Protein AF-A0A7W3TEX0-F1 (afdb_monomer)

Struct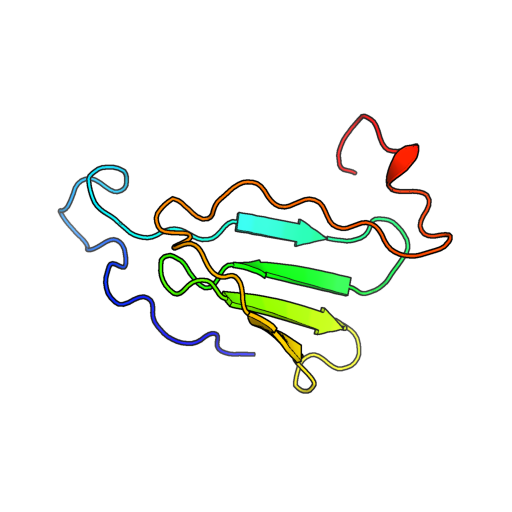ure (mmCIF, N/CA/C/O backbone):
data_AF-A0A7W3TEX0-F1
#
_entry.id   AF-A0A7W3TEX0-F1
#
loop_
_atom_site.group_PDB
_atom_site.id
_atom_site.type_symbol
_atom_site.label_atom_id
_atom_site.label_alt_id
_atom_site.label_comp_id
_atom_site.label_asym_id
_atom_site.label_entity_id
_atom_site.label_seq_id
_atom_site.pdbx_PDB_ins_code
_atom_site.Cartn_x
_atom_site.Cartn_y
_atom_site.Cartn_z
_atom_site.occupancy
_atom_site.B_iso_or_equiv
_atom_site.auth_seq_id
_atom_site.auth_comp_id
_atom_site.auth_asym_id
_atom_site.auth_atom_id
_atom_site.pdbx_PDB_model_num
ATOM 1 N N . ILE A 1 1 ? 10.140 -7.423 7.912 1.00 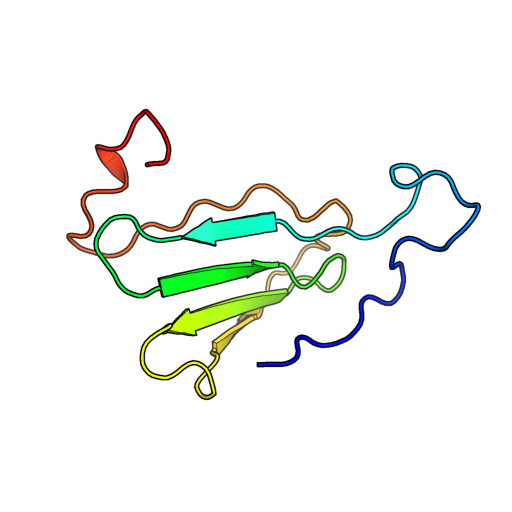83.75 1 ILE A N 1
ATOM 2 C CA . ILE A 1 1 ? 9.947 -8.317 6.749 1.00 83.75 1 ILE A CA 1
ATOM 3 C C . ILE A 1 1 ? 10.541 -7.733 5.477 1.00 83.75 1 ILE A C 1
ATOM 5 O O . ILE A 1 1 ? 10.384 -6.535 5.249 1.00 83.75 1 ILE A O 1
ATOM 9 N N . PRO A 1 2 ? 11.215 -8.537 4.644 1.00 89.25 2 PRO A N 1
ATOM 10 C CA . PRO A 1 2 ? 11.589 -8.112 3.304 1.00 89.25 2 PRO A CA 1
ATOM 11 C C . PRO A 1 2 ? 10.348 -8.054 2.404 1.00 89.25 2 PRO A C 1
ATOM 13 O O . PRO A 1 2 ? 9.525 -8.972 2.377 1.00 89.25 2 PRO A O 1
ATOM 16 N N . LEU A 1 3 ? 10.216 -6.965 1.650 1.00 89.25 3 LEU A N 1
ATOM 17 C CA . LEU A 1 3 ? 9.201 -6.851 0.608 1.00 89.25 3 LEU A CA 1
ATOM 18 C C . LEU A 1 3 ? 9.779 -7.336 -0.731 1.00 89.25 3 LEU A C 1
ATOM 20 O O . LEU A 1 3 ? 10.966 -7.118 -0.982 1.00 89.25 3 LEU A O 1
ATOM 24 N N . PRO A 1 4 ? 8.967 -7.951 -1.614 1.00 91.62 4 PRO A N 1
ATOM 25 C CA . PRO A 1 4 ? 9.428 -8.366 -2.937 1.00 91.62 4 PRO A CA 1
ATOM 26 C C . PRO A 1 4 ? 10.012 -7.189 -3.721 1.00 91.62 4 PRO A C 1
ATOM 28 O O . PRO A 1 4 ? 9.493 -6.077 -3.618 1.00 91.62 4 PRO A O 1
ATOM 31 N N . ALA A 1 5 ? 11.056 -7.421 -4.517 1.00 91.81 5 ALA A N 1
ATOM 32 C CA . ALA A 1 5 ? 11.652 -6.378 -5.349 1.00 91.81 5 ALA A CA 1
ATOM 33 C C . ALA A 1 5 ? 10.640 -5.800 -6.359 1.00 91.81 5 ALA A C 1
ATOM 35 O O . ALA A 1 5 ? 9.748 -6.506 -6.833 1.00 91.81 5 ALA A O 1
ATOM 36 N N . MET A 1 6 ? 10.796 -4.515 -6.691 1.00 92.00 6 MET A N 1
ATOM 37 C CA . MET A 1 6 ? 10.052 -3.873 -7.780 1.00 92.00 6 MET A CA 1
ATOM 38 C C . MET A 1 6 ? 10.818 -4.082 -9.090 1.00 92.00 6 MET A C 1
ATOM 40 O O . MET A 1 6 ? 12.020 -3.818 -9.138 1.00 92.00 6 MET A O 1
ATOM 44 N N . ALA A 1 7 ? 10.138 -4.527 -10.149 1.00 91.69 7 ALA A N 1
ATOM 45 C CA . ALA A 1 7 ? 10.734 -4.714 -11.472 1.00 91.69 7 ALA A CA 1
ATOM 46 C C . ALA A 1 7 ? 11.294 -3.394 -12.040 1.00 91.69 7 ALA A C 1
ATOM 48 O O . ALA A 1 7 ? 12.381 -3.363 -12.619 1.00 91.69 7 ALA A O 1
ATOM 49 N N . GLY A 1 8 ? 10.576 -2.293 -11.809 1.00 90.44 8 GLY A N 1
ATOM 50 C CA . GLY A 1 8 ? 10.939 -0.935 -12.212 1.00 90.44 8 GLY A CA 1
ATOM 51 C C . GLY A 1 8 ? 11.516 -0.086 -11.079 1.00 90.44 8 GLY A C 1
ATOM 52 O O . GLY A 1 8 ? 11.258 1.112 -11.050 1.00 90.44 8 GLY A O 1
ATOM 53 N N . ALA A 1 9 ? 12.232 -0.670 -10.111 1.00 90.00 9 ALA A N 1
ATOM 54 C CA . ALA A 1 9 ? 12.773 0.091 -8.979 1.00 90.00 9 ALA A CA 1
ATOM 55 C C . ALA A 1 9 ? 13.683 1.264 -9.417 1.00 90.00 9 ALA A C 1
ATOM 57 O O . ALA A 1 9 ? 14.417 1.119 -10.403 1.00 90.00 9 ALA A O 1
ATOM 58 N N . PRO A 1 10 ? 13.724 2.382 -8.659 1.00 87.38 10 PRO A N 1
ATOM 59 C CA . PRO A 1 10 ? 14.683 3.456 -8.892 1.00 87.38 10 PRO A CA 1
ATOM 60 C C . PRO A 1 10 ? 16.120 2.929 -8.888 1.00 87.38 10 PRO A C 1
ATOM 62 O O . PRO A 1 10 ? 16.500 2.120 -8.037 1.00 87.38 10 PRO A O 1
ATOM 65 N N . ARG A 1 11 ? 16.931 3.403 -9.837 1.00 88.12 11 ARG A N 1
ATOM 66 C CA . ARG A 1 11 ? 18.331 2.993 -9.998 1.00 88.12 11 ARG A CA 1
ATOM 67 C C . ARG A 1 11 ? 19.266 4.164 -9.744 1.00 88.12 11 ARG A C 1
ATOM 69 O O . ARG A 1 11 ? 18.947 5.316 -10.031 1.00 88.12 11 ARG A O 1
ATOM 76 N N . ARG A 1 12 ? 20.452 3.858 -9.221 1.00 88.00 12 ARG A N 1
ATOM 77 C CA . ARG A 1 12 ? 21.493 4.858 -8.972 1.00 88.00 12 ARG A CA 1
ATOM 78 C C . ARG A 1 12 ? 21.891 5.530 -10.292 1.00 88.00 12 ARG A C 1
ATOM 80 O O . ARG A 1 12 ? 22.114 4.840 -11.279 1.00 88.00 12 ARG A O 1
ATOM 87 N N . GLY A 1 13 ? 21.984 6.860 -10.296 1.00 88.88 13 GLY A N 1
ATOM 88 C CA . GLY A 1 13 ? 22.319 7.639 -11.495 1.00 88.88 13 GLY A CA 1
ATOM 89 C C . GLY A 1 13 ? 21.159 7.863 -12.474 1.00 88.88 13 GLY A C 1
ATOM 90 O O . GLY A 1 13 ? 21.357 8.544 -13.472 1.00 88.88 13 GLY A O 1
ATOM 91 N N . GLY A 1 14 ? 19.965 7.329 -12.193 1.00 85.75 14 GLY A N 1
ATOM 92 C CA . GLY A 1 14 ? 18.736 7.641 -12.923 1.00 85.75 14 GLY A CA 1
ATOM 93 C C . GLY A 1 14 ? 17.866 8.651 -12.177 1.00 85.75 14 GLY A C 1
ATOM 94 O O . GLY A 1 14 ? 17.939 8.774 -10.952 1.00 85.75 14 GLY A O 1
ATOM 95 N N . THR A 1 15 ? 17.017 9.357 -12.918 1.00 83.44 15 THR A N 1
ATOM 96 C CA . THR A 1 15 ? 16.031 10.279 -12.352 1.00 83.44 15 THR A CA 1
ATOM 97 C C . THR A 1 15 ? 14.962 9.488 -11.581 1.00 83.44 15 THR A C 1
ATOM 99 O O . THR A 1 15 ? 14.287 8.651 -12.177 1.00 83.44 15 THR A O 1
ATOM 102 N N . PRO A 1 16 ? 14.760 9.716 -10.269 1.00 79.12 16 PRO A N 1
ATOM 103 C CA . PRO A 1 16 ? 13.960 8.824 -9.422 1.00 79.12 16 PRO A CA 1
ATOM 104 C C . PRO A 1 16 ? 12.442 9.027 -9.545 1.00 79.12 16 PRO A C 1
ATOM 106 O O . PRO A 1 16 ? 11.677 8.485 -8.743 1.00 79.12 16 PRO A O 1
ATOM 109 N N . TRP A 1 17 ? 11.990 9.803 -10.529 1.00 78.44 17 TRP A N 1
ATOM 110 C CA . TRP A 1 17 ? 10.574 10.046 -10.774 1.00 78.44 17 TRP A CA 1
ATOM 111 C C . TRP A 1 17 ? 10.097 9.733 -12.192 1.00 78.44 17 TRP A C 1
ATOM 113 O O . TRP A 1 17 ? 8.891 9.685 -12.391 1.00 78.44 17 TRP A O 1
ATOM 123 N N . ASP A 1 18 ? 10.976 9.468 -13.154 1.00 82.12 18 ASP A N 1
ATOM 124 C CA . ASP A 1 18 ? 10.545 9.236 -14.536 1.00 82.12 18 ASP A CA 1
ATOM 125 C C . ASP A 1 18 ? 10.526 7.740 -14.870 1.00 82.12 18 ASP A C 1
ATOM 127 O O . ASP A 1 18 ? 11.560 7.074 -14.796 1.00 82.12 18 ASP A O 1
ATOM 131 N N . GLY A 1 19 ? 9.343 7.199 -15.178 1.00 82.12 19 GLY A N 1
ATOM 132 C CA . GLY A 1 19 ? 9.160 5.799 -15.580 1.00 82.12 19 GLY A CA 1
ATOM 133 C C . GLY A 1 19 ? 9.570 4.752 -14.534 1.00 82.12 19 GLY A C 1
ATOM 134 O O . GLY A 1 19 ? 9.831 3.602 -14.891 1.00 82.12 19 GLY A O 1
ATOM 135 N N . VAL A 1 20 ? 9.662 5.130 -13.253 1.00 89.19 20 VAL A N 1
ATOM 136 C CA . VAL A 1 20 ? 10.077 4.235 -12.160 1.00 89.19 20 VAL A CA 1
ATOM 137 C C . VAL A 1 20 ? 8.915 3.853 -11.254 1.00 89.19 20 VAL A C 1
ATOM 139 O O . VAL A 1 20 ? 8.083 4.679 -10.886 1.00 89.19 20 VAL A O 1
ATOM 142 N N . GLN A 1 21 ? 8.922 2.598 -10.811 1.00 91.94 21 GLN A N 1
ATOM 143 C CA . GLN A 1 21 ? 7.974 2.089 -9.833 1.00 91.94 21 GLN A CA 1
ATOM 144 C C . GLN A 1 21 ? 8.256 2.654 -8.439 1.00 91.94 21 GLN A C 1
ATOM 146 O O . GLN A 1 21 ? 9.406 2.712 -7.991 1.00 91.94 21 GLN A O 1
ATOM 151 N N . ARG A 1 22 ? 7.196 3.014 -7.714 1.00 90.88 22 ARG A N 1
ATOM 152 C CA . ARG A 1 22 ? 7.252 3.497 -6.330 1.00 90.88 22 ARG A CA 1
ATOM 153 C C . ARG A 1 22 ? 6.261 2.751 -5.448 1.00 90.88 22 ARG A C 1
ATOM 155 O O . ARG A 1 22 ? 5.400 2.014 -5.918 1.00 90.88 22 ARG A O 1
ATOM 162 N N . ARG A 1 23 ? 6.392 2.953 -4.138 1.00 93.06 23 ARG A N 1
ATOM 163 C CA . ARG A 1 23 ? 5.450 2.438 -3.143 1.00 93.06 23 ARG A CA 1
ATOM 164 C C . ARG A 1 23 ? 4.757 3.591 -2.451 1.00 93.06 23 ARG A C 1
ATOM 166 O O . ARG A 1 23 ? 5.396 4.575 -2.090 1.00 93.06 23 ARG A O 1
ATOM 173 N N . ALA A 1 24 ? 3.474 3.408 -2.215 1.00 92.38 24 ALA A N 1
ATOM 174 C CA . ALA A 1 24 ? 2.730 4.149 -1.221 1.00 92.38 24 ALA A CA 1
ATOM 175 C C . ALA A 1 24 ? 2.657 3.304 0.053 1.00 92.38 24 ALA A C 1
ATOM 177 O O . ALA A 1 24 ? 2.663 2.069 -0.004 1.00 92.38 24 ALA A O 1
ATOM 178 N N . ILE A 1 25 ? 2.590 3.982 1.194 1.00 93.19 25 ILE A N 1
ATOM 179 C CA . ILE A 1 25 ? 2.428 3.372 2.510 1.00 93.19 25 ILE A CA 1
ATOM 180 C C . ILE A 1 25 ? 1.288 4.107 3.209 1.00 93.19 25 ILE A C 1
ATOM 182 O O . ILE A 1 25 ? 1.246 5.335 3.174 1.00 93.19 25 ILE A O 1
ATOM 186 N N . ALA A 1 26 ? 0.384 3.365 3.840 1.00 91.88 26 ALA A N 1
ATOM 187 C CA . ALA A 1 26 ? -0.646 3.909 4.717 1.00 91.88 26 ALA A CA 1
ATOM 188 C C . ALA A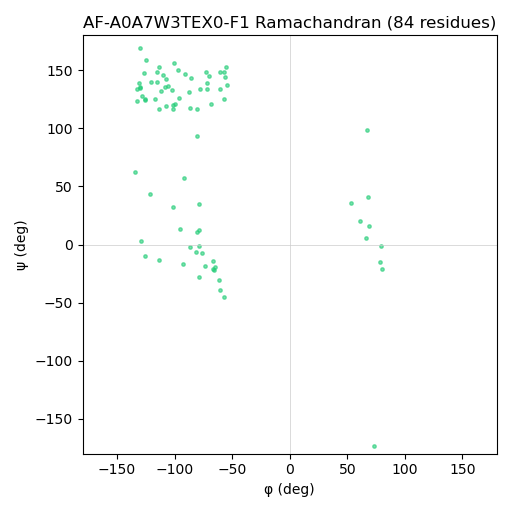 1 26 ? -0.692 3.094 6.011 1.00 91.88 26 ALA A C 1
ATOM 190 O O . ALA A 1 26 ? -0.691 1.865 5.969 1.00 91.88 26 ALA A O 1
ATOM 191 N N . ALA A 1 27 ? -0.732 3.771 7.153 1.00 90.38 27 ALA A N 1
ATOM 192 C CA . ALA A 1 27 ? -0.882 3.148 8.461 1.00 90.38 27 ALA A CA 1
ATOM 193 C C . ALA A 1 27 ? -2.267 3.470 9.027 1.00 90.38 27 ALA A C 1
ATOM 195 O O . ALA A 1 27 ? -2.802 4.548 8.774 1.00 90.38 27 ALA A O 1
ATOM 196 N N . SER A 1 28 ? -2.847 2.532 9.774 1.00 87.81 28 SER A N 1
ATOM 197 C CA . SER A 1 28 ? -4.069 2.801 10.531 1.00 87.81 28 SER A CA 1
ATOM 198 C C . SER A 1 28 ? -3.703 3.584 11.799 1.00 87.81 28 SER A C 1
ATOM 200 O O . SER A 1 28 ? -2.773 3.180 12.499 1.00 87.81 28 SER A O 1
ATOM 202 N N . PRO A 1 29 ? -4.428 4.662 12.140 1.00 81.81 29 PRO A N 1
ATOM 203 C CA . PRO A 1 29 ? -4.122 5.477 13.316 1.00 81.81 29 PRO A CA 1
ATOM 204 C C . PRO A 1 29 ? -4.499 4.803 14.645 1.00 81.81 29 PRO A C 1
ATOM 206 O O . PRO A 1 29 ? -3.994 5.186 15.697 1.00 81.81 29 PRO A O 1
ATOM 209 N N . ALA A 1 30 ? -5.365 3.781 14.632 1.00 83.12 30 ALA A N 1
ATOM 210 C CA . ALA A 1 30 ? -5.807 3.096 15.854 1.00 83.12 30 ALA A CA 1
ATOM 211 C C . ALA A 1 30 ? -5.683 1.567 15.810 1.00 83.12 30 ALA A C 1
ATOM 213 O O . ALA A 1 30 ? -6.083 0.880 16.754 1.00 83.12 30 ALA A O 1
ATOM 214 N N . ARG A 1 31 ? -5.137 1.004 14.728 1.00 87.81 31 ARG A N 1
ATOM 215 C CA . ARG A 1 31 ? -4.831 -0.428 14.616 1.00 87.81 31 ARG A CA 1
ATOM 216 C C . ARG A 1 31 ? -3.369 -0.618 14.260 1.00 87.81 31 ARG A C 1
ATOM 218 O O . ARG A 1 31 ? -2.733 0.241 13.668 1.00 87.81 31 ARG A O 1
ATOM 225 N N . HIS A 1 32 ? -2.858 -1.806 14.543 1.00 91.19 32 HIS A N 1
ATOM 226 C CA . HIS A 1 32 ? -1.489 -2.199 14.219 1.00 91.19 32 HIS A CA 1
ATOM 227 C C . HIS A 1 32 ? -1.320 -2.585 12.743 1.00 91.19 32 HIS A C 1
ATOM 229 O O . HIS A 1 32 ? -0.571 -3.500 12.434 1.00 91.19 32 HIS A O 1
ATOM 235 N N . LEU A 1 33 ? -2.035 -1.934 11.826 1.00 92.44 33 LEU A N 1
ATOM 236 C CA . LEU A 1 33 ? -2.058 -2.305 10.414 1.00 92.44 33 LEU A CA 1
ATOM 237 C C . LEU A 1 33 ? -1.297 -1.290 9.564 1.00 92.44 33 LEU A C 1
ATOM 239 O O . LEU A 1 33 ? -1.486 -0.081 9.706 1.00 92.44 33 LEU A O 1
ATOM 243 N N . VAL A 1 34 ? -0.487 -1.802 8.640 1.00 93.81 34 VAL A N 1
ATOM 244 C CA . VAL A 1 34 ? 0.206 -1.026 7.607 1.00 93.81 34 VAL A CA 1
ATOM 245 C C . VAL A 1 34 ? -0.070 -1.651 6.245 1.00 93.81 34 VAL A C 1
ATOM 247 O O . VAL A 1 34 ? 0.136 -2.846 6.046 1.00 93.81 34 VAL A O 1
ATOM 250 N N . ALA A 1 35 ? -0.519 -0.835 5.299 1.00 94.62 35 ALA A N 1
ATOM 251 C CA . ALA A 1 35 ? -0.696 -1.189 3.901 1.00 94.62 35 ALA A CA 1
ATOM 252 C C . ALA A 1 35 ? 0.462 -0.623 3.070 1.00 94.62 35 ALA A C 1
ATOM 254 O O . ALA A 1 35 ? 0.802 0.554 3.197 1.00 94.62 35 ALA A O 1
ATOM 255 N N . VAL A 1 36 ? 1.055 -1.443 2.202 1.00 95.31 36 VAL A N 1
ATOM 256 C CA . VAL A 1 36 ? 2.175 -1.059 1.332 1.00 95.31 36 VAL A CA 1
ATOM 257 C C . VAL A 1 36 ? 1.910 -1.525 -0.091 1.00 95.31 36 VAL A C 1
ATOM 259 O O . VAL A 1 36 ? 1.750 -2.722 -0.322 1.00 95.31 36 VAL A O 1
ATOM 262 N N . SER A 1 37 ? 1.921 -0.627 -1.075 1.00 95.12 37 SER A N 1
ATOM 263 C CA . SER A 1 37 ? 1.809 -1.062 -2.471 1.00 95.12 37 SER A CA 1
ATOM 264 C C . SER A 1 37 ? 3.095 -1.739 -2.960 1.00 95.12 37 SER A C 1
ATOM 266 O O . SER A 1 37 ? 4.209 -1.432 -2.520 1.00 95.12 37 SER A O 1
ATOM 268 N N . ARG A 1 38 ? 2.955 -2.704 -3.876 1.00 93.31 38 ARG A N 1
ATOM 269 C CA . ARG A 1 38 ? 4.079 -3.449 -4.472 1.00 93.31 38 ARG A CA 1
ATOM 270 C C . ARG A 1 38 ? 4.771 -2.691 -5.614 1.00 93.31 38 ARG A C 1
ATOM 272 O O . ARG A 1 38 ? 5.792 -3.164 -6.093 1.00 93.31 38 ARG A O 1
ATOM 279 N N . GLY A 1 39 ? 4.242 -1.538 -6.031 1.00 87.12 39 GLY A N 1
ATOM 280 C CA . GLY A 1 39 ? 4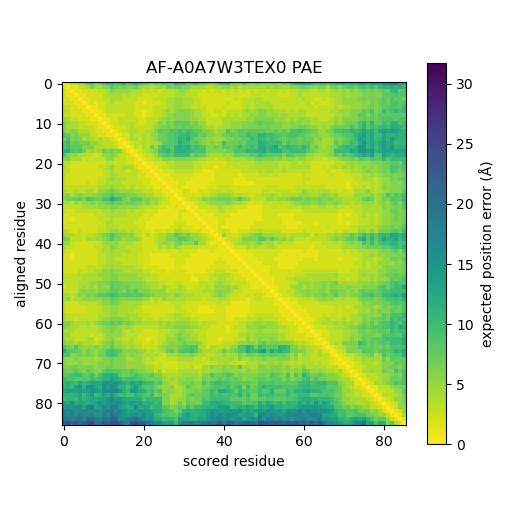.770 -0.721 -7.129 1.00 87.12 39 GLY A CA 1
ATOM 281 C C . GLY A 1 39 ? 4.637 -1.415 -8.482 1.00 87.12 39 GLY A C 1
ATOM 282 O O . GLY A 1 39 ? 5.414 -2.301 -8.800 1.00 87.12 39 GLY A O 1
ATOM 283 N N . GLY A 1 40 ? 3.614 -1.069 -9.256 1.00 86.75 40 GLY A N 1
ATOM 284 C CA . GLY A 1 40 ? 3.362 -1.570 -10.618 1.00 86.75 40 GLY A CA 1
ATOM 285 C C . GLY A 1 40 ? 2.748 -2.965 -10.747 1.00 86.75 40 GLY A C 1
ATOM 286 O O . GLY A 1 40 ? 2.193 -3.298 -11.782 1.00 86.75 40 GLY A O 1
ATOM 287 N N . HIS A 1 41 ? 2.744 -3.767 -9.683 1.00 90.75 41 HIS A N 1
ATOM 288 C CA . HIS A 1 41 ? 2.280 -5.164 -9.727 1.00 90.75 41 HIS A CA 1
ATOM 289 C C . HIS A 1 41 ? 0.811 -5.358 -9.310 1.00 90.75 41 HIS A C 1
ATOM 291 O O . HIS A 1 41 ? 0.429 -6.475 -8.975 1.00 90.75 41 HIS A O 1
ATOM 297 N N . GLY A 1 42 ? 0.017 -4.283 -9.216 1.00 92.50 42 GLY A N 1
ATOM 298 C CA . GLY A 1 42 ? -1.392 -4.367 -8.799 1.00 92.50 42 GLY A CA 1
ATOM 299 C C . GLY A 1 42 ? -1.593 -5.107 -7.472 1.00 92.50 42 GLY A C 1
ATOM 300 O O . GLY A 1 42 ? -2.523 -5.881 -7.322 1.00 92.50 42 GLY A O 1
ATOM 301 N N . THR A 1 43 ? -0.668 -4.961 -6.520 1.00 95.38 43 THR A N 1
ATOM 302 C CA . THR A 1 43 ? -0.720 -5.671 -5.232 1.00 95.38 43 THR A CA 1
ATOM 303 C C . THR A 1 43 ? -0.503 -4.693 -4.086 1.00 95.38 43 THR A C 1
ATOM 305 O O . THR A 1 43 ? 0.386 -3.836 -4.164 1.00 95.38 43 THR A O 1
ATOM 308 N N . VAL A 1 44 ? -1.262 -4.854 -3.005 1.00 95.31 44 VAL A N 1
ATOM 309 C CA . VAL A 1 44 ? -1.052 -4.187 -1.716 1.00 95.31 44 VAL A CA 1
ATOM 310 C C . VAL A 1 44 ? -0.760 -5.242 -0.654 1.00 95.31 44 VAL 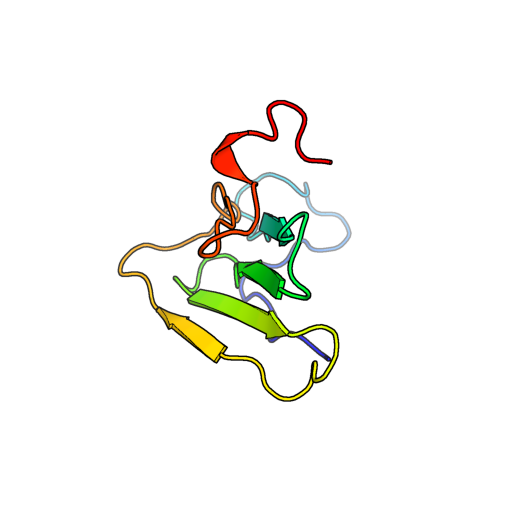A C 1
ATOM 312 O O . VAL A 1 44 ? -1.535 -6.172 -0.466 1.00 95.31 44 VAL A O 1
ATOM 315 N N . HIS A 1 45 ? 0.356 -5.092 0.050 1.00 95.75 45 HIS A N 1
ATOM 316 C CA . HIS A 1 45 ? 0.702 -5.899 1.213 1.00 95.75 45 HIS A CA 1
ATOM 317 C C . HIS A 1 45 ? 0.083 -5.263 2.456 1.00 95.75 45 HIS A C 1
ATOM 319 O O . HIS A 1 45 ? 0.443 -4.139 2.808 1.00 95.75 45 HIS A O 1
ATOM 325 N N . LEU A 1 46 ? -0.823 -5.970 3.121 1.00 95.06 46 LEU A N 1
ATOM 326 C CA . LEU A 1 46 ? -1.345 -5.605 4.431 1.00 95.06 46 LEU A CA 1
ATOM 327 C C . LEU A 1 46 ? -0.563 -6.363 5.508 1.00 95.06 46 LEU A C 1
ATOM 329 O O . LEU A 1 46 ? -0.455 -7.587 5.462 1.00 95.06 46 LEU A O 1
ATOM 333 N N . VAL A 1 47 ? -0.008 -5.636 6.471 1.00 95.31 47 VAL A N 1
ATOM 334 C CA . VAL A 1 47 ? 0.873 -6.169 7.516 1.00 95.31 47 VAL A CA 1
ATOM 335 C C . VAL A 1 47 ? 0.320 -5.776 8.881 1.00 95.31 47 VAL A C 1
ATOM 337 O O . VAL A 1 47 ? 0.130 -4.586 9.135 1.00 95.31 47 VAL A O 1
ATOM 340 N N . ASP A 1 48 ? 0.100 -6.751 9.769 1.00 93.62 48 ASP A N 1
ATOM 341 C CA . ASP A 1 48 ? -0.042 -6.474 11.203 1.00 93.62 48 ASP A CA 1
ATOM 342 C C . ASP A 1 48 ? 1.359 -6.312 11.803 1.00 93.62 48 ASP A C 1
ATOM 344 O O . ASP A 1 48 ? 2.154 -7.249 11.793 1.00 93.62 48 ASP A O 1
ATOM 348 N N . VAL A 1 49 ? 1.692 -5.127 12.316 1.00 92.38 49 VAL A N 1
ATOM 349 C CA . VAL A 1 49 ? 3.032 -4.840 12.852 1.00 92.38 49 VAL A CA 1
ATOM 350 C C . VAL A 1 49 ? 3.360 -5.642 14.113 1.00 92.38 49 VAL A C 1
ATOM 352 O O . VAL A 1 49 ? 4.529 -5.718 14.483 1.00 92.38 49 VAL A O 1
ATOM 355 N N . ARG A 1 50 ? 2.365 -6.261 14.761 1.00 94.06 50 ARG A N 1
ATOM 356 C CA . ARG A 1 50 ? 2.579 -7.190 15.885 1.00 94.06 50 ARG A CA 1
ATOM 357 C C . ARG A 1 50 ? 3.015 -8.575 15.417 1.00 94.06 50 ARG A C 1
ATOM 359 O O . ARG A 1 50 ? 3.720 -9.266 16.143 1.00 94.06 50 ARG A O 1
ATOM 366 N N . GLU A 1 51 ? 2.616 -8.968 14.211 1.00 93.75 51 GLU A N 1
ATOM 367 C CA . GLU A 1 51 ? 2.926 -10.262 13.599 1.00 93.75 51 GLU A CA 1
ATOM 368 C C . GLU A 1 51 ? 3.374 -10.046 12.144 1.00 93.75 51 GLU A C 1
ATOM 370 O O . GLU A 1 51 ? 2.719 -10.514 11.210 1.00 93.75 51 GLU A O 1
ATOM 375 N N . PRO A 1 52 ? 4.485 -9.323 11.910 1.00 88.88 52 PRO A N 1
ATOM 376 C CA . PRO A 1 52 ? 4.785 -8.780 10.589 1.00 88.88 52 PRO A CA 1
ATOM 377 C C . PRO A 1 52 ? 5.051 -9.865 9.538 1.00 88.88 52 PRO A C 1
ATOM 379 O O . PRO A 1 52 ? 4.860 -9.619 8.351 1.00 88.88 52 PRO A O 1
ATOM 382 N N . GLU A 1 53 ? 5.431 -11.077 9.953 1.00 89.94 53 GLU A N 1
ATOM 383 C CA . GLU A 1 53 ? 5.599 -12.237 9.067 1.00 89.94 53 GLU A CA 1
ATOM 384 C C . GLU A 1 53 ? 4.270 -12.730 8.453 1.00 89.94 53 GLU A C 1
ATOM 386 O O . GLU A 1 53 ? 4.275 -13.367 7.400 1.00 89.94 53 GLU A O 1
ATOM 391 N N . ARG A 1 54 ? 3.116 -12.399 9.054 1.00 87.75 54 ARG A N 1
ATOM 392 C CA . ARG A 1 54 ? 1.771 -12.753 8.563 1.00 87.75 54 ARG A CA 1
ATOM 393 C C . ARG A 1 54 ? 1.184 -11.672 7.655 1.00 87.75 54 ARG A C 1
ATOM 395 O O . ARG A 1 54 ? 0.104 -11.139 7.909 1.00 87.75 54 ARG A O 1
ATOM 402 N N . ARG A 1 55 ? 1.893 -11.339 6.577 1.00 92.44 55 ARG A N 1
ATOM 403 C CA . ARG A 1 55 ? 1.364 -10.408 5.570 1.00 92.44 55 ARG A CA 1
ATOM 404 C C . ARG A 1 55 ? 0.221 -11.039 4.768 1.00 92.44 55 ARG A C 1
ATOM 406 O O . ARG A 1 55 ? 0.277 -12.219 4.427 1.00 92.44 55 ARG A O 1
ATOM 413 N N . VAL A 1 56 ? -0.761 -10.226 4.401 1.00 94.69 56 VAL A N 1
ATOM 414 C CA . VAL A 1 56 ? -1.837 -10.577 3.466 1.00 94.69 56 VAL A CA 1
ATOM 415 C C . VAL A 1 56 ? -1.656 -9.764 2.190 1.00 94.69 56 VAL A C 1
ATOM 417 O O . VAL A 1 56 ? -1.460 -8.552 2.252 1.00 94.69 56 VAL A O 1
ATOM 420 N N . ASP A 1 57 ? -1.735 -10.420 1.035 1.00 94.94 57 ASP A N 1
ATOM 421 C CA . ASP A 1 57 ? -1.604 -9.765 -0.266 1.00 94.94 57 ASP A CA 1
ATOM 422 C C . ASP A 1 57 ? -3.000 -9.519 -0.862 1.00 94.94 57 ASP A C 1
ATOM 424 O O . ASP A 1 57 ? -3.775 -10.450 -1.073 1.00 94.94 57 ASP A O 1
ATOM 428 N N . LEU A 1 58 ? -3.320 -8.252 -1.125 1.00 94.06 58 LEU A N 1
ATOM 429 C CA . LEU A 1 58 ? -4.555 -7.814 -1.773 1.00 94.06 58 LEU A CA 1
ATOM 430 C C . LEU A 1 58 ? -4.259 -7.503 -3.242 1.00 94.06 58 LEU A C 1
ATOM 432 O O . LEU A 1 58 ? -3.432 -6.635 -3.532 1.00 94.06 58 LEU A O 1
ATOM 436 N N . ALA A 1 59 ? -4.919 -8.209 -4.159 1.00 94.62 59 ALA A N 1
ATOM 437 C CA . ALA A 1 59 ? -4.784 -7.992 -5.597 1.00 94.62 59 ALA A CA 1
ATOM 438 C C . ALA A 1 59 ? -5.73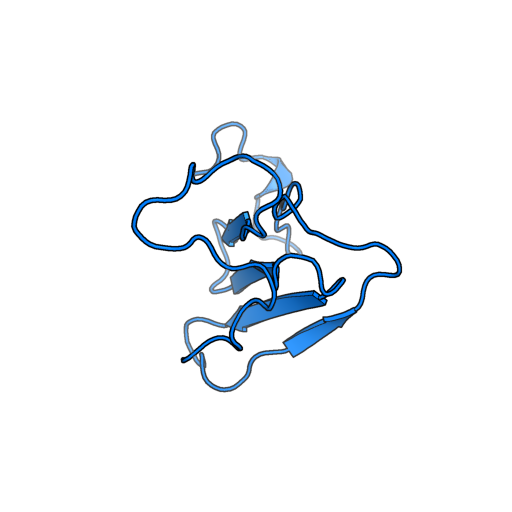3 -6.888 -6.087 1.00 94.62 59 ALA A C 1
ATOM 440 O O . ALA A 1 59 ? -6.863 -6.774 -5.615 1.00 94.62 59 ALA A O 1
ATOM 441 N N . LEU A 1 60 ? -5.259 -6.095 -7.041 1.00 91.31 60 LEU A N 1
ATOM 442 C CA . LEU A 1 60 ? -5.998 -5.065 -7.759 1.00 91.31 60 LEU A CA 1
ATOM 443 C C . LEU A 1 60 ? -5.849 -5.311 -9.261 1.00 91.31 60 LEU A C 1
ATOM 445 O O . LEU A 1 60 ? -4.778 -5.700 -9.727 1.00 91.31 60 LEU A O 1
ATOM 449 N N . ASP A 1 61 ? -6.886 -4.978 -10.023 1.00 92.19 61 ASP A N 1
ATOM 450 C CA . ASP A 1 61 ? -6.909 -5.186 -11.478 1.00 92.19 61 ASP A CA 1
ATOM 451 C C . ASP A 1 61 ? -6.121 -4.121 -12.258 1.00 92.19 61 ASP A C 1
ATOM 453 O O . ASP A 1 61 ? -6.021 -4.166 -13.483 1.00 92.19 61 ASP A O 1
ATOM 457 N N . THR A 1 62 ? -5.550 -3.142 -11.553 1.00 88.12 62 THR A N 1
ATOM 458 C CA . THR A 1 62 ? -4.796 -2.034 -12.141 1.00 88.12 62 THR A CA 1
ATOM 459 C C . THR A 1 62 ? -3.358 -2.007 -11.626 1.00 88.12 62 THR A C 1
ATOM 461 O O . THR A 1 62 ? -3.142 -2.161 -10.417 1.00 88.12 62 THR A O 1
ATOM 464 N N . PRO A 1 63 ? -2.367 -1.714 -12.488 1.00 90.12 63 PRO A N 1
ATOM 465 C CA . PRO A 1 63 ? -1.007 -1.418 -12.051 1.00 90.12 63 PRO A CA 1
ATOM 466 C C . PRO A 1 63 ? -0.953 -0.274 -11.027 1.00 90.12 63 PRO A C 1
ATOM 468 O O . PRO A 1 63 ? -1.796 0.621 -11.007 1.00 90.12 63 PRO A O 1
ATOM 471 N N . LEU A 1 64 ? 0.075 -0.292 -10.177 1.00 89.75 64 LEU A N 1
ATOM 472 C CA . LEU A 1 64 ? 0.341 0.738 -9.163 1.00 89.75 64 LEU A CA 1
ATOM 473 C C . LEU A 1 64 ? 1.728 1.357 -9.377 1.00 89.75 64 LEU A C 1
ATOM 475 O O . LEU A 1 64 ? 2.506 1.418 -8.427 1.00 89.75 64 LEU A O 1
ATOM 479 N N . ASP A 1 65 ? 2.118 1.679 -10.614 1.00 87.19 65 ASP A N 1
ATOM 480 C CA . ASP A 1 65 ? 3.511 2.046 -10.937 1.00 87.19 65 ASP A CA 1
ATOM 481 C C . ASP A 1 65 ? 3.994 3.238 -10.111 1.00 87.19 65 ASP A C 1
ATOM 483 O O . ASP A 1 65 ? 5.006 3.153 -9.430 1.00 87.19 65 ASP A O 1
ATOM 487 N N . GLU A 1 66 ? 3.187 4.284 -9.992 1.00 86.44 66 GLU A N 1
ATOM 488 C CA . GLU A 1 66 ? 3.498 5.453 -9.158 1.00 86.44 66 GLU A CA 1
ATOM 489 C C . GLU A 1 66 ? 3.242 5.219 -7.651 1.00 86.44 66 GLU A C 1
ATOM 491 O O . GLU A 1 66 ? 3.173 6.159 -6.862 1.00 86.44 66 GLU A O 1
ATOM 496 N N . GLY A 1 67 ? 3.037 3.969 -7.232 1.00 80.69 67 GLY A N 1
ATOM 497 C CA . GLY A 1 67 ? 2.635 3.573 -5.881 1.00 80.69 67 GLY A CA 1
ATOM 498 C C . GLY A 1 67 ? 1.138 3.725 -5.596 1.00 80.69 67 GLY A C 1
ATOM 499 O O . GLY A 1 67 ? 0.631 3.032 -4.710 1.00 80.69 67 GLY A O 1
ATOM 500 N N . GLY A 1 68 ? 0.431 4.559 -6.364 1.00 81.31 68 GLY A N 1
ATOM 501 C CA . GLY A 1 68 ? -0.977 4.898 -6.153 1.00 81.31 68 GLY A CA 1
ATOM 502 C C . GLY A 1 68 ? -1.194 5.824 -4.950 1.00 81.31 68 GLY A C 1
ATOM 503 O O . GLY A 1 68 ? -0.249 6.311 -4.333 1.00 81.31 68 GLY A O 1
ATOM 504 N N . ARG A 1 69 ? -2.461 6.076 -4.603 1.00 82.19 69 ARG A N 1
ATOM 505 C CA . ARG A 1 69 ? -2.838 6.753 -3.351 1.00 82.19 69 ARG A CA 1
ATOM 506 C C . ARG A 1 69 ? -3.441 5.709 -2.422 1.00 82.19 69 ARG A C 1
ATOM 508 O O . ARG A 1 69 ? -4.443 5.098 -2.779 1.00 82.19 69 ARG A O 1
ATOM 515 N N . LEU A 1 70 ? -2.826 5.498 -1.262 1.00 86.50 70 LEU A N 1
ATOM 516 C CA . LEU A 1 70 ? -3.336 4.573 -0.255 1.00 86.50 70 LEU A CA 1
ATOM 517 C C . LEU A 1 70 ? -3.938 5.343 0.912 1.00 86.50 70 LEU A C 1
ATOM 519 O O . LEU A 1 70 ? -3.343 6.290 1.418 1.00 86.50 70 LEU A O 1
ATOM 523 N N . PHE A 1 71 ? -5.096 4.870 1.353 1.00 82.69 71 PHE A N 1
ATOM 524 C CA . PHE A 1 71 ? -5.717 5.228 2.617 1.00 82.69 71 PHE A CA 1
ATOM 525 C C . PHE A 1 71 ? -6.080 3.923 3.308 1.00 82.69 71 PHE A C 1
ATOM 527 O O . PHE A 1 71 ? -6.599 3.010 2.663 1.00 82.69 71 PHE A O 1
ATOM 534 N N . LEU A 1 72 ? -5.780 3.820 4.598 1.00 83.56 72 LEU A N 1
ATOM 535 C CA . LEU A 1 72 ? -6.101 2.640 5.383 1.00 83.56 72 LEU A CA 1
ATOM 536 C C . LEU A 1 72 ? -7.147 3.020 6.422 1.00 83.56 72 LEU A C 1
ATOM 538 O O . LEU A 1 72 ? -6.894 3.850 7.289 1.00 83.56 72 LEU A O 1
ATOM 542 N N . VAL A 1 73 ? -8.321 2.410 6.295 1.00 82.81 73 VAL A N 1
ATOM 543 C CA . VAL A 1 73 ? -9.431 2.553 7.233 1.00 82.81 73 VAL A CA 1
ATOM 544 C C . VAL A 1 73 ? -9.828 1.154 7.671 1.00 82.81 73 VAL A C 1
ATOM 546 O O . VAL A 1 73 ? -10.129 0.291 6.846 1.00 82.81 73 VAL A O 1
ATOM 549 N N . ALA A 1 74 ? -9.819 0.926 8.972 1.00 80.94 74 ALA A N 1
ATOM 550 C CA . ALA A 1 74 ? -10.300 -0.281 9.614 1.00 80.94 74 ALA A CA 1
ATOM 551 C C . ALA A 1 74 ? -11.533 0.036 10.468 1.00 80.94 74 ALA A C 1
ATOM 553 O O . ALA A 1 74 ? -11.717 1.142 10.973 1.00 80.94 74 ALA A O 1
ATOM 554 N N . ALA A 1 75 ? -12.406 -0.951 10.660 1.00 80.75 75 ALA A N 1
ATOM 555 C CA . ALA A 1 75 ? -13.606 -0.748 11.461 1.00 80.75 75 ALA A CA 1
ATOM 556 C C . ALA A 1 75 ? -13.256 -0.271 12.887 1.00 80.75 75 ALA A C 1
ATOM 558 O O . ALA A 1 75 ? -12.469 -0.895 13.616 1.00 80.75 75 ALA A O 1
ATOM 559 N N . GLY A 1 76 ? -13.856 0.859 13.271 1.00 78.25 76 GLY A N 1
ATOM 560 C CA . GLY A 1 76 ? -13.653 1.487 14.575 1.00 78.25 76 GLY A CA 1
ATOM 561 C C . GLY A 1 76 ? -12.259 2.080 14.790 1.00 78.25 76 GLY A C 1
ATOM 562 O O . GLY A 1 76 ? -11.908 2.334 15.936 1.00 78.25 76 GLY A O 1
ATOM 563 N N . ASP A 1 77 ? -11.459 2.285 13.738 1.00 78.50 77 ASP A N 1
ATOM 564 C CA . ASP A 1 77 ? -10.108 2.837 13.885 1.00 78.50 77 ASP A CA 1
ATOM 565 C C . ASP A 1 77 ? -10.041 4.372 13.893 1.00 78.50 77 ASP A C 1
ATOM 567 O O . ASP A 1 77 ? -8.967 4.948 14.028 1.00 78.50 77 ASP A O 1
ATOM 571 N N . GLY A 1 78 ? -11.182 5.046 13.731 1.00 75.94 78 GLY A N 1
ATOM 572 C CA . GLY A 1 78 ? -11.252 6.506 13.737 1.00 75.94 78 GLY A CA 1
ATOM 573 C C . GLY A 1 78 ? -10.548 7.189 12.559 1.00 75.94 78 GLY A C 1
ATOM 574 O O . GLY A 1 78 ? -10.542 8.416 12.524 1.00 75.94 78 GLY A O 1
ATOM 575 N N . ALA A 1 79 ? -10.024 6.457 11.566 1.00 78.56 79 ALA A N 1
ATOM 576 C CA . ALA A 1 79 ? -9.264 7.042 10.454 1.00 78.56 79 ALA A CA 1
ATOM 577 C C . ALA A 1 79 ? -10.093 8.031 9.621 1.00 78.56 79 ALA A 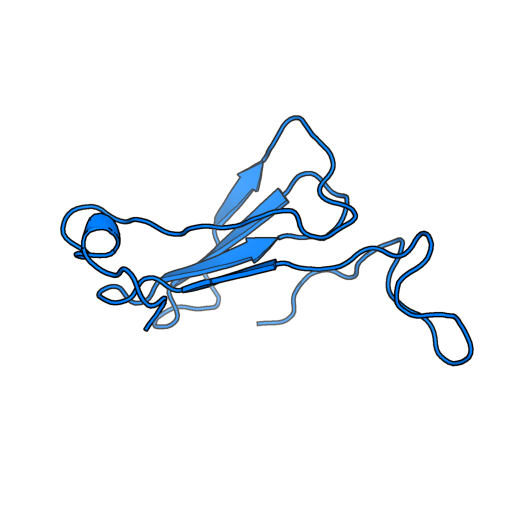C 1
ATOM 579 O O . ALA A 1 79 ? -9.583 9.031 9.133 1.00 78.56 79 ALA A O 1
ATOM 580 N N . HIS A 1 80 ? -11.405 7.813 9.526 1.00 74.81 80 HIS A N 1
ATOM 581 C CA . HIS A 1 80 ? -12.341 8.740 8.882 1.00 74.81 80 HIS A CA 1
ATOM 582 C C . HIS A 1 80 ? -12.466 10.104 9.594 1.00 74.81 80 HIS A C 1
ATOM 584 O O . HIS A 1 80 ? -12.933 11.070 8.990 1.00 74.81 80 HIS A O 1
ATOM 590 N N . LEU A 1 81 ? -12.072 10.197 10.868 1.00 74.62 81 LEU A N 1
ATOM 591 C CA . LEU A 1 81 ? -12.032 11.445 11.640 1.00 74.62 81 LEU A CA 1
ATOM 592 C C . LEU A 1 81 ? -10.656 12.117 11.574 1.00 74.62 81 LEU A C 1
ATOM 594 O O . LEU A 1 81 ? -10.538 13.309 11.877 1.00 74.62 81 LEU A O 1
ATOM 598 N N . ASP A 1 82 ? -9.624 11.379 11.165 1.00 69.00 82 ASP A N 1
ATOM 599 C CA . ASP A 1 82 ? -8.271 11.893 11.058 1.00 69.00 82 ASP A CA 1
ATOM 600 C C . ASP A 1 82 ? -8.083 12.694 9.763 1.00 69.00 82 ASP A C 1
ATOM 602 O O . ASP A 1 82 ? -7.743 12.199 8.691 1.00 69.00 82 ASP A O 1
ATOM 606 N N . ARG A 1 83 ? -8.289 14.005 9.888 1.00 65.75 83 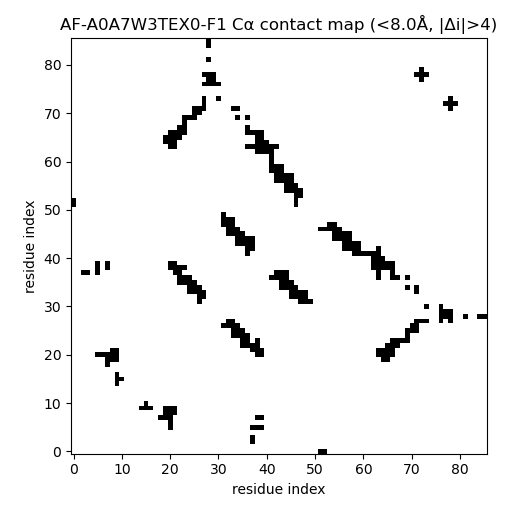ARG A N 1
ATOM 607 C CA . ARG A 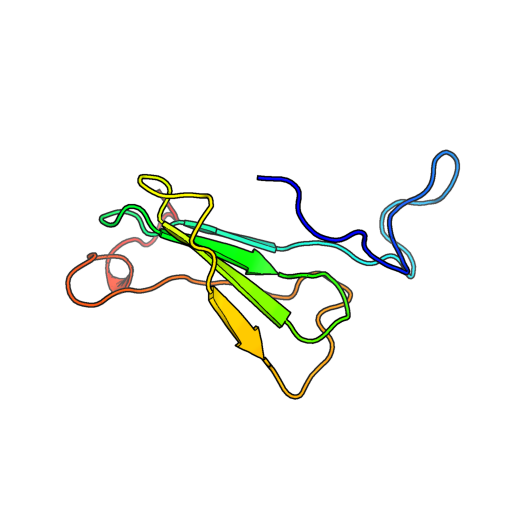1 83 ? -8.072 14.974 8.805 1.00 65.75 83 ARG A CA 1
ATOM 608 C C . ARG A 1 83 ? -6.594 15.286 8.550 1.00 65.75 83 ARG A C 1
ATOM 610 O O . ARG A 1 83 ? -6.301 16.072 7.649 1.00 65.75 83 ARG A O 1
ATOM 617 N N . ARG A 1 84 ? -5.677 14.799 9.391 1.00 69.44 84 ARG A N 1
ATOM 618 C CA . ARG A 1 84 ? -4.259 15.194 9.397 1.00 69.44 84 ARG A CA 1
ATOM 619 C C . ARG A 1 84 ? -3.324 14.054 8.986 1.00 69.44 84 ARG A C 1
ATOM 621 O O . ARG A 1 84 ? -2.169 14.364 8.709 1.00 69.44 84 ARG A O 1
ATOM 628 N N . GLY A 1 85 ? -3.792 12.807 8.927 1.00 57.88 85 GLY A N 1
ATOM 629 C CA . GLY A 1 85 ? -2.954 11.643 8.627 1.00 57.88 85 GLY A CA 1
ATOM 630 C C . GLY A 1 85 ? -1.952 11.348 9.747 1.00 57.88 85 GLY A C 1
ATOM 631 O O . GLY A 1 85 ? -0.778 11.133 9.447 1.00 57.88 85 GLY A O 1
ATOM 632 N N . ARG A 1 86 ? -2.376 11.456 11.013 1.00 53.62 86 ARG A N 1
ATOM 633 C CA . ARG A 1 86 ? -1.553 11.267 12.217 1.00 53.62 86 ARG A CA 1
ATOM 634 C C . ARG A 1 86 ? -1.835 9.949 12.919 1.00 53.62 86 ARG A C 1
ATOM 636 O O . ARG A 1 86 ? -3.019 9.683 13.205 1.00 53.62 86 ARG A O 1
#

Foldseek 3Di:
DDADDDPQDDDPPDDRPPQGFDKDWADQQQAQWIWIANTQQQWIWIARVVHRVPIDIDGHPGTCNPNDDDYDDDVPSCSVVPPPSD

Secondary structure (DSSP, 8-state):
-PPPPPTT---TTS-TTSS-----EEE-SSSSEEEEE-SSSSEEEEEETTSTT--EEEE-SS--TT--------TTS-GGG-SS--

Sequence (86 aa):
IPLPAMAGAPRRGGTPWDGVQRRAIAASPARHLVAVSRGGHGTVHLVDVREPERRVDLALDTPLDEGGRLFLVAAGDGAHLDRRGR

Mean predicted aligned error: 5.19 Å

pLDDT: mean 86.87, std 8.14, range [53.62, 95.75]

Nearest PDB structures (foldseek):
  1dy7-assembly1_A  TM=6.003E-01  e=1.835E+00  Paracoccus pantotrophus
  4raa-assembly1_A-2  TM=7.444E-01  e=7.562E+00  Bacteroides fragilis NCTC 9343
  5b4x-assembly2_D  TM=6.236E-01  e=3.842E+00  Homo sapiens
  6rbk-assembly1_C  TM=3.425E-01  e=3.612E+00  Serratia entomophila

Solvent-accessible surface area (backbone atoms only — not comparable to full-atom values): 5099 Å² total; per-residue (Å²): 124,91,73,81,83,44,93,42,48,69,51,91,96,52,71,80,76,65,94,35,31,32,64,26,70,22,60,34,66,64,48,62,39,37,38,33,32,48,20,41,67,16,34,32,41,37,27,36,72,89,48,50,88,64,57,45,80,45,81,50,100,50,69,22,35,76,14,58,89,63,80,44,74,58,95,91,28,58,39,93,74,50,89,78,81,105

Organism: NCBI:txid1472722

Radius of gyration: 14.0 Å; Cα contacts (8 Å, |Δi|>4): 170; chains: 1; bounding box: 36×28×32 Å